Protein AF-A0A1C0YN44-F1 (afdb_monomer)

Nearest PDB structures (foldseek):
  7cbb-assembly2_B  TM=5.098E-01  e=3.101E-01  Staphylococcus aureus
  8vl3-assembly1_A  TM=4.503E-01  e=6.950E-01  synthetic construct
  8vl4-assembly1_A  TM=4.933E-01  e=1.142E+00  synthetic construct
  6e5w-assembly4_D  TM=4.624E-01  e=1.293E+00  Homo sapiens
  4bq8-assembly1_C  TM=4.929E-01  e=3.083E+00  Homo sapiens

Organism: NCBI:txid33978

Solvent-accessible surface area (backbone atoms only — not comparable to full-atom values): 6249 Å² total; per-residue (Å²): 134,86,84,81,88,68,83,51,71,66,56,56,53,51,50,52,50,52,52,51,55,47,51,69,54,53,51,62,55,50,51,56,52,49,51,54,50,53,54,54,51,49,54,51,52,52,52,50,46,45,45,50,42,49,40,37,32,74,76,72,64,42,51,59,53,73,47,75,57,94,92,44,62,36,38,31,39,54,54,98,58,31,38,33,40,37,39,71,56,97,93,42,82,47,77,50,73,46,72,61,60,70,80,63,55,79,109

Mean predicted aligned error: 10.63 Å

Structure (mmCIF, N/CA/C/O backbone):
data_AF-A0A1C0YN44-F1
#
_entry.id   AF-A0A1C0YN44-F1
#
loop_
_atom_site.group_PDB
_atom_site.id
_atom_site.type_symbol
_atom_site.label_atom_id
_atom_site.label_alt_id
_atom_site.label_comp_id
_atom_site.label_asym_id
_atom_site.label_entity_id
_atom_site.label_seq_id
_atom_site.pdbx_PDB_ins_code
_atom_site.Cartn_x
_atom_site.Cartn_y
_atom_site.Cartn_z
_atom_site.occupancy
_atom_site.B_iso_or_equiv
_atom_site.auth_seq_id
_atom_site.auth_comp_id
_atom_site.auth_asym_id
_atom_site.auth_atom_id
_atom_site.pdbx_PDB_model_num
ATOM 1 N N . MET A 1 1 ? 32.187 -24.556 -54.442 1.00 35.22 1 MET A N 1
ATOM 2 C CA . MET A 1 1 ? 33.165 -23.619 -53.849 1.00 35.22 1 MET A CA 1
ATOM 3 C C . MET A 1 1 ? 32.365 -22.481 -53.225 1.00 35.22 1 MET A C 1
ATOM 5 O O . MET A 1 1 ? 31.448 -22.002 -53.879 1.00 35.22 1 MET A O 1
ATOM 9 N N . ASN A 1 2 ? 32.578 -22.218 -51.934 1.00 43.38 2 ASN A N 1
ATOM 10 C CA . ASN A 1 2 ? 31.625 -21.621 -50.986 1.00 43.38 2 ASN A CA 1
ATOM 11 C C . ASN A 1 2 ? 31.086 -20.227 -51.357 1.00 43.38 2 ASN A C 1
ATOM 13 O O . ASN A 1 2 ? 31.854 -19.324 -51.666 1.00 43.38 2 ASN A O 1
ATOM 17 N N . LYS A 1 3 ? 29.759 -20.051 -51.240 1.00 44.69 3 LYS A N 1
ATOM 18 C CA . LYS A 1 3 ? 29.105 -18.741 -51.102 1.00 44.69 3 LYS A CA 1
ATOM 19 C C . LYS A 1 3 ? 29.331 -18.259 -49.673 1.00 44.69 3 LYS A C 1
ATOM 21 O O . LYS A 1 3 ? 28.744 -18.804 -48.741 1.00 44.69 3 LYS A O 1
ATOM 26 N N . GLU A 1 4 ? 30.191 -17.269 -49.502 1.00 55.66 4 GLU A N 1
ATOM 27 C CA . GLU A 1 4 ? 30.325 -16.559 -48.235 1.00 55.66 4 GLU A CA 1
ATOM 28 C C . GLU A 1 4 ? 29.098 -15.655 -48.060 1.00 55.66 4 GLU A C 1
ATOM 30 O O . GLU A 1 4 ? 29.015 -14.564 -48.618 1.00 55.66 4 GLU A O 1
ATOM 35 N N . ASN A 1 5 ? 28.102 -16.140 -47.317 1.00 58.06 5 ASN A N 1
ATOM 36 C CA . ASN A 1 5 ? 26.977 -15.334 -46.849 1.00 58.06 5 ASN A CA 1
ATOM 37 C C . ASN A 1 5 ? 27.462 -14.453 -45.683 1.00 58.06 5 ASN A C 1
ATOM 39 O O . ASN A 1 5 ? 27.177 -14.735 -44.520 1.00 58.06 5 ASN A O 1
ATOM 43 N N . GLY A 1 6 ? 28.269 -13.435 -45.984 1.00 61.06 6 GLY A N 1
ATOM 44 C CA . GLY A 1 6 ? 28.675 -12.415 -45.020 1.00 61.06 6 GLY A CA 1
ATOM 45 C C . GLY A 1 6 ? 27.569 -11.376 -44.848 1.00 61.06 6 GLY A C 1
ATOM 46 O O . GLY A 1 6 ? 27.073 -10.838 -45.835 1.00 61.06 6 GLY A O 1
ATOM 47 N N . PHE A 1 7 ? 27.171 -11.103 -43.606 1.00 65.06 7 PHE A N 1
ATOM 48 C CA . PHE A 1 7 ? 26.211 -10.044 -43.286 1.00 65.06 7 PHE A CA 1
ATOM 49 C C . PHE A 1 7 ? 26.781 -8.690 -43.739 1.00 65.06 7 PHE A C 1
ATOM 51 O O . PHE A 1 7 ? 27.905 -8.340 -43.372 1.00 65.06 7 PHE A O 1
ATOM 58 N N . SER A 1 8 ? 26.035 -7.935 -44.550 1.00 79.75 8 SER A N 1
ATOM 59 C CA . SER A 1 8 ? 26.467 -6.606 -44.986 1.00 79.75 8 SER A CA 1
ATOM 60 C C . SER A 1 8 ? 26.517 -5.664 -43.781 1.00 79.75 8 SER A C 1
ATOM 62 O O . SER A 1 8 ? 25.628 -5.689 -42.930 1.00 79.75 8 SER A O 1
ATOM 64 N N . MET A 1 9 ? 27.522 -4.786 -43.706 1.00 75.94 9 MET A N 1
ATOM 65 C CA . MET A 1 9 ? 27.618 -3.773 -42.640 1.00 75.94 9 MET A CA 1
ATOM 66 C C . MET A 1 9 ? 26.362 -2.890 -42.565 1.00 75.94 9 MET A C 1
ATOM 68 O O . MET A 1 9 ? 25.983 -2.442 -41.485 1.00 75.94 9 MET A O 1
ATOM 72 N N . ALA A 1 10 ? 25.680 -2.692 -43.698 1.00 83.75 10 ALA A N 1
ATOM 73 C CA . ALA A 1 10 ? 24.404 -1.988 -43.754 1.00 83.75 10 ALA A CA 1
ATOM 74 C C . ALA A 1 10 ? 23.283 -2.728 -42.998 1.00 83.75 10 ALA A C 1
ATOM 76 O O . ALA A 1 10 ? 22.498 -2.083 -42.308 1.00 83.75 10 ALA A O 1
ATOM 77 N N . ASP A 1 11 ? 23.244 -4.063 -43.054 1.00 79.38 11 ASP A N 1
ATOM 78 C CA . ASP A 1 11 ? 22.249 -4.870 -42.335 1.00 79.38 11 ASP A CA 1
ATOM 79 C C . ASP A 1 11 ? 22.510 -4.871 -40.818 1.00 79.38 11 ASP A C 1
ATOM 81 O O . ASP A 1 11 ? 21.578 -4.862 -40.007 1.00 79.38 11 ASP A O 1
ATOM 85 N N . VAL A 1 12 ? 23.782 -4.812 -40.405 1.00 87.50 12 VAL A N 1
ATOM 86 C CA . VAL A 1 12 ? 24.158 -4.652 -3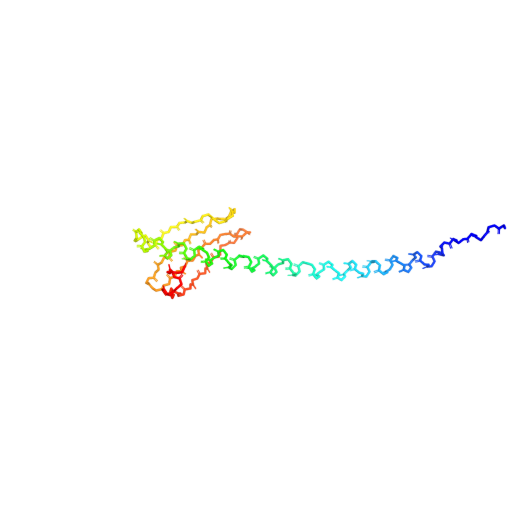8.988 1.00 87.50 12 VAL A CA 1
ATOM 87 C C . VAL A 1 12 ? 23.732 -3.275 -38.465 1.00 87.50 12 VAL A C 1
ATOM 89 O O . VAL A 1 12 ? 23.176 -3.170 -37.374 1.00 87.50 12 VAL A O 1
ATOM 92 N N . LEU A 1 13 ? 23.927 -2.217 -39.257 1.00 87.38 13 LEU A N 1
ATOM 93 C CA . LEU A 1 13 ? 23.517 -0.864 -38.877 1.00 87.38 13 LEU A CA 1
ATOM 94 C C . LEU A 1 13 ? 21.986 -0.733 -38.787 1.00 87.38 13 LEU A C 1
ATOM 96 O O . LEU A 1 13 ? 21.468 -0.128 -37.849 1.00 87.38 13 LEU A O 1
ATOM 100 N N . LEU A 1 14 ? 21.267 -1.330 -39.744 1.00 88.25 14 LEU A N 1
ATOM 101 C CA . LEU A 1 14 ? 19.805 -1.332 -39.786 1.00 88.25 14 LEU A CA 1
ATOM 102 C C . LEU A 1 14 ? 19.214 -2.085 -38.589 1.00 88.25 14 LEU A C 1
ATOM 104 O O . LEU A 1 14 ? 18.301 -1.587 -37.934 1.00 88.25 14 LEU A O 1
ATOM 108 N N . SER A 1 15 ? 19.754 -3.262 -38.268 1.00 88.31 15 SER A N 1
ATOM 109 C CA . SER A 1 15 ? 19.293 -4.040 -37.115 1.00 88.31 15 SER A CA 1
ATOM 110 C C . SER A 1 15 ? 19.548 -3.315 -35.790 1.00 88.31 15 SER A C 1
ATOM 112 O O . SER A 1 15 ? 18.640 -3.248 -34.964 1.00 88.31 15 SER A O 1
ATOM 114 N N . LEU A 1 16 ? 20.714 -2.686 -35.603 1.00 88.62 16 LEU A N 1
ATOM 115 C CA . LEU A 1 16 ? 21.002 -1.852 -34.426 1.00 88.62 16 LEU A CA 1
ATOM 116 C C . LEU A 1 16 ? 20.027 -0.677 -34.278 1.00 88.62 16 LEU A C 1
ATOM 118 O O . LEU A 1 16 ? 19.573 -0.394 -33.169 1.00 88.62 16 LEU A O 1
ATOM 122 N N . LEU A 1 17 ? 19.676 -0.016 -35.383 1.00 90.69 17 LEU A N 1
ATOM 123 C CA . LEU A 1 17 ? 18.690 1.067 -35.388 1.00 90.69 17 LEU A CA 1
ATOM 124 C C . LEU A 1 17 ? 17.306 0.584 -34.950 1.00 90.69 17 LEU A C 1
ATOM 126 O O . LEU A 1 17 ? 16.670 1.230 -34.119 1.00 90.69 17 LEU A O 1
ATOM 130 N N . ILE A 1 18 ? 16.862 -0.565 -35.461 1.00 89.94 18 ILE A N 1
ATOM 131 C CA . ILE A 1 18 ? 15.574 -1.160 -35.087 1.00 89.94 18 ILE A CA 1
ATOM 132 C C . ILE A 1 18 ? 15.562 -1.504 -33.593 1.00 89.94 18 ILE A C 1
ATOM 134 O O . ILE A 1 18 ? 14.634 -1.119 -32.885 1.00 89.94 18 ILE A O 1
ATOM 138 N N . TRP A 1 19 ? 16.614 -2.153 -33.085 1.00 89.56 19 TRP A N 1
ATOM 139 C CA . TRP A 1 19 ? 16.724 -2.481 -31.660 1.00 89.56 19 TRP A CA 1
ATOM 140 C C . TRP A 1 19 ? 16.764 -1.238 -30.765 1.00 89.56 19 TRP A C 1
ATOM 142 O O . TRP A 1 19 ? 16.116 -1.223 -29.719 1.00 89.56 19 TRP A O 1
ATOM 152 N N . SER A 1 20 ? 17.468 -0.186 -31.188 1.00 86.88 20 SER A N 1
ATOM 153 C CA . SER A 1 20 ? 17.526 1.096 -30.476 1.00 86.88 20 SER A CA 1
ATOM 154 C C . SER A 1 20 ? 16.145 1.754 -30.373 1.00 86.88 20 SER A C 1
ATOM 156 O O . SER A 1 20 ? 15.715 2.139 -29.285 1.00 86.88 20 SER A O 1
ATOM 158 N N . LEU A 1 21 ? 1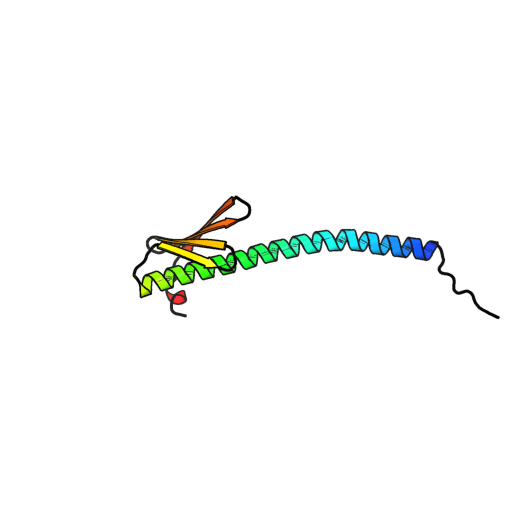5.398 1.802 -31.482 1.00 86.88 21 LEU A N 1
ATOM 159 C CA . LEU A 1 21 ? 14.038 2.347 -31.512 1.00 86.88 21 LEU A CA 1
ATOM 160 C C . LEU A 1 21 ? 13.064 1.521 -30.664 1.00 86.88 21 LEU A C 1
ATOM 162 O O . LEU A 1 21 ? 12.247 2.090 -29.941 1.00 86.88 21 LEU A O 1
ATOM 166 N N . CYS A 1 22 ? 13.174 0.190 -30.697 1.00 84.38 22 CYS A N 1
ATOM 167 C CA . CYS A 1 22 ? 12.397 -0.674 -29.816 1.00 84.38 22 CYS A CA 1
ATOM 168 C C . CYS A 1 22 ? 12.713 -0.383 -28.344 1.00 84.38 22 CYS A C 1
ATOM 170 O O . CYS A 1 22 ? 11.793 -0.170 -27.560 1.00 84.38 22 CYS A O 1
ATOM 172 N N . GLY A 1 23 ? 13.990 -0.307 -27.963 1.00 82.00 23 GLY A N 1
ATOM 173 C CA . GLY A 1 23 ? 14.383 0.009 -26.587 1.00 82.00 23 GLY A CA 1
ATOM 174 C C . GLY A 1 23 ? 13.781 1.327 -26.093 1.00 82.00 23 GLY A C 1
ATOM 175 O O . GLY A 1 23 ? 13.222 1.377 -24.999 1.00 82.00 23 GLY A O 1
ATOM 176 N N . LEU A 1 24 ? 13.805 2.365 -26.932 1.00 82.19 24 LEU A N 1
ATOM 177 C CA . LEU A 1 24 ? 13.243 3.677 -26.602 1.00 82.19 24 LEU A CA 1
ATOM 178 C C . LEU A 1 24 ? 11.721 3.667 -26.407 1.00 82.19 24 LEU A C 1
ATOM 180 O O . LEU A 1 24 ? 11.216 4.475 -25.636 1.00 82.19 24 LEU A O 1
ATOM 184 N N . PHE A 1 25 ? 10.991 2.770 -27.074 1.00 79.50 25 PHE A N 1
ATOM 185 C CA . PHE A 1 25 ? 9.532 2.692 -26.962 1.00 79.50 25 PHE A CA 1
ATOM 186 C C . PHE A 1 25 ? 9.065 1.736 -25.855 1.00 79.50 25 PHE A C 1
ATOM 188 O O . PHE A 1 25 ? 8.110 2.023 -25.136 1.00 79.50 25 PHE A O 1
ATOM 195 N N . PHE A 1 26 ? 9.746 0.600 -25.684 1.00 77.81 26 PHE A N 1
ATOM 196 C CA . PHE A 1 26 ? 9.346 -0.421 -24.712 1.00 77.81 26 PHE A CA 1
ATOM 197 C C . PHE A 1 26 ? 9.673 -0.039 -23.264 1.00 77.81 26 PHE A C 1
ATOM 199 O O . PHE A 1 26 ? 8.938 -0.436 -22.361 1.00 77.81 26 PHE A O 1
ATOM 206 N N . VAL A 1 27 ? 10.736 0.737 -23.026 1.00 79.00 27 VAL A N 1
ATOM 207 C CA . VAL A 1 27 ? 11.107 1.193 -21.675 1.00 79.00 27 VAL A CA 1
ATOM 208 C C . VAL A 1 27 ? 10.033 2.088 -21.033 1.00 79.00 27 VAL A C 1
ATOM 210 O O . VAL A 1 27 ? 9.568 1.713 -19.955 1.00 79.00 27 VAL A O 1
ATOM 213 N N . PRO A 1 28 ? 9.589 3.209 -21.645 1.00 78.62 28 PRO A N 1
ATOM 214 C CA . PRO A 1 28 ? 8.565 4.066 -21.038 1.00 78.62 28 PRO A CA 1
ATOM 215 C C . PRO A 1 28 ? 7.213 3.352 -20.902 1.00 78.62 28 PRO A C 1
ATOM 217 O O . PRO A 1 28 ? 6.521 3.504 -19.902 1.00 78.62 28 PRO A O 1
ATOM 220 N N . LEU A 1 29 ? 6.860 2.482 -21.854 1.00 78.25 29 LEU A N 1
ATOM 221 C CA . LEU A 1 29 ? 5.631 1.694 -21.756 1.00 78.25 29 LEU A CA 1
ATOM 222 C C . LEU A 1 29 ? 5.642 0.760 -20.533 1.00 78.25 29 LEU A C 1
ATOM 224 O O . LEU A 1 29 ? 4.623 0.569 -19.873 1.00 78.25 29 LEU A O 1
ATOM 228 N N . TYR A 1 30 ? 6.797 0.165 -20.226 1.00 78.56 30 TYR A N 1
ATOM 229 C CA . TYR A 1 30 ? 6.932 -0.742 -19.092 1.00 78.56 30 TYR A CA 1
ATOM 230 C C . TYR A 1 30 ? 6.890 -0.016 -17.742 1.00 78.56 30 TYR A C 1
ATOM 232 O O . TYR A 1 30 ? 6.349 -0.569 -16.779 1.00 78.56 30 TYR A O 1
ATOM 240 N N . SER A 1 31 ? 7.439 1.202 -17.655 1.00 77.50 31 SER A N 1
ATOM 241 C CA . SER A 1 31 ? 7.383 1.993 -16.420 1.00 77.50 31 SER A CA 1
ATOM 242 C C . SER A 1 31 ? 5.952 2.371 -16.057 1.00 77.50 31 SER A C 1
ATOM 244 O O . SER A 1 31 ? 5.545 2.135 -14.919 1.00 77.50 31 SER A O 1
ATOM 246 N N . ASP A 1 32 ? 5.172 2.849 -17.027 1.00 81.19 32 ASP A N 1
ATOM 247 C CA . ASP A 1 32 ? 3.784 3.266 -16.799 1.00 81.19 32 ASP A CA 1
ATOM 248 C C . ASP A 1 32 ? 2.927 2.076 -16.351 1.00 81.19 32 ASP A C 1
ATOM 250 O O . ASP A 1 32 ? 2.149 2.156 -15.395 1.00 81.19 32 ASP A O 1
ATOM 254 N N . LEU A 1 33 ? 3.133 0.917 -16.990 1.00 83.25 33 LEU A N 1
ATOM 255 C CA . LEU A 1 33 ? 2.428 -0.306 -16.627 1.00 83.25 33 LEU A CA 1
ATOM 256 C C . LEU A 1 33 ? 2.760 -0.740 -15.197 1.00 83.25 33 LEU A C 1
ATOM 258 O O . LEU A 1 33 ? 1.858 -1.087 -14.436 1.00 83.25 33 LEU A O 1
ATOM 262 N N . ARG A 1 34 ? 4.041 -0.704 -14.809 1.00 81.56 34 ARG A N 1
ATOM 263 C CA . ARG A 1 34 ? 4.454 -1.046 -13.443 1.00 81.56 34 ARG A CA 1
ATOM 264 C C . ARG A 1 34 ? 3.826 -0.123 -12.413 1.00 81.56 34 ARG A C 1
ATOM 266 O O . ARG A 1 34 ? 3.340 -0.628 -11.405 1.00 81.56 34 ARG A O 1
ATOM 273 N N . GLN A 1 35 ? 3.816 1.183 -12.666 1.00 81.19 35 GLN A N 1
ATOM 274 C CA . GLN A 1 35 ? 3.231 2.145 -11.739 1.00 81.19 35 GLN A CA 1
ATOM 275 C C . GLN A 1 35 ? 1.735 1.876 -11.535 1.00 81.19 35 GLN A C 1
ATOM 277 O O . GLN A 1 35 ? 1.293 1.733 -10.397 1.00 81.19 35 GLN A O 1
ATOM 282 N N . SER A 1 36 ? 0.983 1.668 -12.621 1.00 84.00 36 SER A N 1
ATOM 283 C CA . SER A 1 36 ? -0.448 1.339 -12.530 1.00 84.00 36 SER A CA 1
ATOM 284 C C . SER A 1 36 ? -0.720 0.068 -11.712 1.00 84.00 36 SER A C 1
ATOM 286 O O . SER A 1 36 ? -1.704 -0.023 -10.979 1.00 84.00 36 SER A O 1
ATOM 288 N N . LEU A 1 37 ? 0.183 -0.912 -11.792 1.00 85.25 37 LEU A N 1
ATOM 289 C CA . LEU A 1 37 ? 0.069 -2.180 -11.081 1.00 85.25 37 LEU A CA 1
ATOM 290 C C . LEU A 1 37 ? 0.356 -2.023 -9.585 1.00 85.25 37 LEU A C 1
ATOM 292 O O . LEU A 1 37 ? -0.310 -2.650 -8.763 1.00 85.25 37 LEU A O 1
ATOM 296 N N . VAL A 1 38 ? 1.328 -1.178 -9.236 1.00 85.19 38 VAL A N 1
ATOM 297 C CA . VAL A 1 38 ? 1.635 -0.821 -7.845 1.00 85.19 38 VAL A CA 1
ATOM 298 C C . VAL A 1 38 ? 0.454 -0.086 -7.220 1.00 85.19 38 VAL A C 1
ATOM 300 O O . VAL A 1 38 ? 0.012 -0.46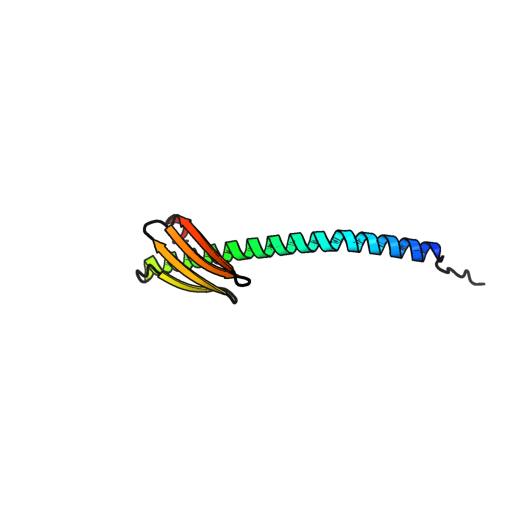4 -6.137 1.00 85.19 38 VAL A O 1
ATOM 303 N N . GLU A 1 39 ? -0.111 0.894 -7.924 1.00 84.12 39 GLU A N 1
ATOM 304 C CA . GLU A 1 39 ? -1.290 1.628 -7.463 1.00 84.12 39 GLU A CA 1
ATOM 305 C C . GLU A 1 39 ? -2.490 0.693 -7.274 1.00 84.12 39 GLU A C 1
ATOM 307 O O . GLU A 1 39 ? -3.112 0.696 -6.213 1.00 84.12 39 GLU A O 1
ATOM 312 N N . ALA A 1 40 ? -2.785 -0.169 -8.252 1.00 85.81 40 ALA A N 1
ATOM 313 C CA . ALA A 1 40 ? -3.879 -1.133 -8.154 1.00 85.81 40 ALA A CA 1
ATOM 314 C C . ALA A 1 40 ? -3.691 -2.107 -6.981 1.00 85.81 40 ALA A C 1
ATOM 316 O O . ALA A 1 40 ? -4.628 -2.344 -6.215 1.00 85.81 40 ALA A O 1
ATOM 317 N N . LYS A 1 41 ? -2.474 -2.636 -6.795 1.00 87.88 41 LYS A N 1
ATOM 318 C CA . LYS A 1 41 ? -2.141 -3.498 -5.653 1.00 87.88 41 LYS A CA 1
ATOM 319 C C . LYS A 1 41 ? -2.392 -2.774 -4.327 1.00 87.88 41 LYS A C 1
ATOM 321 O O . LYS A 1 41 ? -2.984 -3.349 -3.416 1.00 87.88 41 LYS A O 1
ATOM 326 N N . GLN A 1 42 ? -1.994 -1.507 -4.238 1.00 85.81 42 GLN A N 1
ATOM 327 C CA . GLN A 1 42 ? -2.175 -0.706 -3.034 1.00 85.81 42 GLN A CA 1
ATOM 328 C C . GLN A 1 42 ? -3.653 -0.499 -2.697 1.00 85.81 42 GLN A C 1
ATOM 330 O O . GLN A 1 42 ? -4.048 -0.626 -1.539 1.00 85.81 42 GLN A O 1
ATOM 335 N N . GLN A 1 43 ? -4.493 -0.250 -3.704 1.00 86.56 43 GLN A N 1
ATOM 336 C CA . GLN A 1 43 ? -5.935 -0.117 -3.495 1.00 86.56 43 GLN A CA 1
ATOM 337 C C . GLN A 1 43 ? -6.554 -1.391 -2.912 1.00 86.56 43 GLN A C 1
ATOM 339 O O . GLN A 1 43 ? -7.386 -1.302 -2.011 1.00 86.56 43 GLN A O 1
ATOM 344 N N . VAL A 1 44 ? -6.118 -2.566 -3.371 1.00 89.25 44 VAL A N 1
ATOM 345 C CA . VAL A 1 44 ? -6.597 -3.851 -2.842 1.00 89.25 44 VAL A CA 1
ATOM 346 C C . VAL A 1 44 ? -6.206 -4.028 -1.373 1.00 89.25 44 VAL A C 1
ATOM 348 O O . VAL A 1 44 ? -7.057 -4.388 -0.564 1.00 89.25 44 VAL A O 1
ATOM 351 N N . HIS A 1 45 ? -4.963 -3.719 -0.996 1.00 90.06 45 HIS A N 1
ATOM 352 C CA . HIS A 1 45 ? -4.523 -3.845 0.399 1.00 90.06 45 HIS A CA 1
ATOM 353 C C . HIS A 1 45 ? -5.217 -2.871 1.346 1.00 90.06 45 HIS A C 1
ATOM 355 O O . HIS A 1 45 ? -5.499 -3.218 2.491 1.00 90.06 45 HIS A O 1
ATOM 361 N N . VAL A 1 46 ? -5.541 -1.666 0.877 1.00 87.75 46 VAL A N 1
ATOM 362 C CA . VAL A 1 46 ? -6.336 -0.721 1.666 1.00 87.75 46 VAL A CA 1
ATOM 363 C C . VAL A 1 46 ? -7.732 -1.285 1.934 1.00 87.75 46 VAL A C 1
ATOM 365 O O . VAL A 1 46 ? -8.189 -1.249 3.074 1.00 87.75 46 VAL A O 1
ATOM 368 N N . VAL A 1 47 ? -8.384 -1.867 0.924 1.00 88.75 47 VAL A N 1
ATOM 369 C CA . VAL A 1 47 ? -9.698 -2.513 1.086 1.00 88.75 47 VAL A CA 1
ATOM 370 C C . VAL A 1 47 ? -9.617 -3.718 2.028 1.00 88.75 47 VAL A C 1
ATOM 372 O O . VAL A 1 47 ? -10.470 -3.879 2.898 1.00 88.75 47 VAL A O 1
ATOM 375 N N . GLU A 1 48 ? -8.569 -4.531 1.918 1.00 90.25 48 GLU A N 1
ATOM 376 C CA . GLU A 1 48 ? -8.315 -5.649 2.832 1.00 90.25 48 GLU A CA 1
ATOM 377 C C . GLU A 1 48 ? -8.143 -5.165 4.283 1.00 90.25 48 GLU A C 1
ATOM 379 O O . GLU A 1 48 ? -8.751 -5.719 5.202 1.00 90.25 48 GLU A O 1
ATOM 384 N N . ALA A 1 49 ? -7.393 -4.080 4.499 1.00 90.69 49 ALA A N 1
ATOM 385 C CA . ALA A 1 49 ? -7.243 -3.467 5.815 1.00 90.69 49 ALA A CA 1
ATOM 386 C C . ALA A 1 49 ? -8.572 -2.916 6.358 1.00 90.69 49 ALA A C 1
ATOM 388 O O . ALA A 1 49 ? -8.859 -3.065 7.549 1.00 90.69 49 ALA A O 1
ATOM 389 N N . MET A 1 50 ? -9.411 -2.332 5.494 1.00 87.94 50 MET A N 1
ATOM 390 C CA . MET A 1 50 ? -10.753 -1.878 5.869 1.00 87.94 50 MET A CA 1
ATOM 391 C C . MET A 1 50 ? -11.644 -3.042 6.301 1.00 87.94 50 MET A C 1
ATOM 393 O O . MET A 1 50 ? -12.296 -2.965 7.342 1.00 87.94 50 MET A O 1
ATOM 397 N N . GLN A 1 51 ? -11.641 -4.141 5.543 1.00 88.31 51 GLN A N 1
ATOM 398 C CA . GLN A 1 51 ? -12.414 -5.339 5.866 1.00 88.31 51 GLN A CA 1
ATOM 399 C C . GLN A 1 51 ? -11.930 -5.980 7.169 1.00 88.31 51 GLN A C 1
ATOM 401 O O . GLN A 1 51 ? -12.745 -6.394 7.996 1.00 88.31 51 GLN A O 1
ATOM 406 N N . TYR A 1 52 ? -10.614 -6.009 7.396 1.00 88.69 52 TYR A N 1
ATOM 407 C CA . TYR A 1 52 ? -10.041 -6.463 8.659 1.00 88.69 52 TYR A CA 1
ATOM 408 C C . TYR A 1 52 ? -10.522 -5.603 9.836 1.00 88.69 52 TYR A C 1
ATOM 410 O O . TYR A 1 52 ? -10.942 -6.139 10.864 1.00 88.69 52 TYR A O 1
ATOM 418 N N . GLY A 1 53 ? -10.540 -4.277 9.669 1.00 85.75 53 GLY A N 1
ATOM 419 C CA . GLY A 1 53 ? -11.088 -3.352 10.657 1.00 85.75 53 GLY A CA 1
ATOM 420 C C . GLY A 1 53 ? -12.573 -3.581 10.932 1.00 85.75 53 GLY A C 1
ATOM 421 O O . GLY A 1 53 ? -12.968 -3.711 12.091 1.00 85.75 53 GLY A O 1
ATOM 422 N N . ALA A 1 54 ? -13.388 -3.715 9.883 1.00 85.75 54 ALA A N 1
ATOM 423 C CA . ALA A 1 54 ? -14.819 -3.989 10.002 1.00 85.75 54 ALA A CA 1
ATOM 424 C C . ALA A 1 54 ? -15.091 -5.323 10.718 1.00 85.75 54 ALA A C 1
ATOM 426 O O . ALA A 1 54 ? -15.944 -5.399 11.603 1.00 85.75 54 ALA A O 1
ATOM 427 N N . ARG A 1 55 ? -14.319 -6.369 10.404 1.00 86.62 55 ARG A N 1
ATOM 428 C CA . ARG A 1 55 ? -14.406 -7.659 11.096 1.00 86.62 55 ARG A CA 1
ATOM 429 C C . ARG A 1 55 ? -14.034 -7.532 12.572 1.00 86.62 55 ARG A C 1
ATOM 431 O O . ARG A 1 55 ? -14.727 -8.086 13.423 1.00 86.62 55 ARG A O 1
ATOM 438 N N . ASN A 1 56 ? -12.972 -6.794 12.893 1.00 87.12 56 ASN A N 1
ATOM 439 C CA . ASN A 1 56 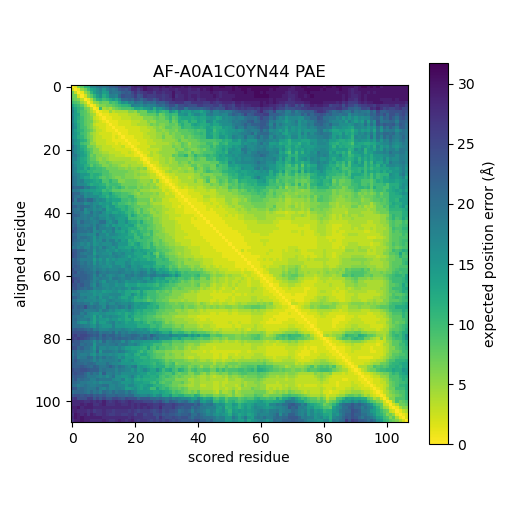? -12.565 -6.579 14.280 1.00 87.12 56 ASN A CA 1
ATOM 440 C C . ASN A 1 56 ? -13.591 -5.772 15.079 1.00 87.12 56 ASN A C 1
ATOM 442 O O . ASN A 1 56 ? -13.793 -6.085 16.254 1.00 87.12 56 ASN A O 1
ATOM 446 N N . LEU A 1 57 ? -14.290 -4.819 14.460 1.00 85.31 57 LEU A N 1
ATOM 447 C CA . LEU A 1 57 ? -15.413 -4.131 15.095 1.00 85.31 57 LEU A CA 1
ATOM 448 C C . LEU A 1 57 ? -16.514 -5.117 15.499 1.00 85.31 57 LEU A C 1
ATOM 450 O O . LEU A 1 57 ? -16.987 -5.071 16.629 1.00 85.31 57 LEU A O 1
ATOM 454 N N . VAL A 1 58 ? -16.884 -6.042 14.608 1.00 85.81 58 VAL A N 1
ATOM 455 C CA . VAL A 1 58 ? -17.937 -7.036 14.880 1.00 85.81 58 VAL A CA 1
ATOM 456 C C . VAL A 1 58 ? -17.507 -8.048 15.947 1.00 85.81 58 VAL A C 1
ATOM 458 O O . VAL A 1 58 ? -18.304 -8.409 16.808 1.00 85.81 58 VAL A O 1
ATOM 461 N N . VAL A 1 59 ? -16.255 -8.517 15.903 1.00 87.25 59 VAL A N 1
ATOM 462 C CA . VAL A 1 59 ? -15.771 -9.595 16.787 1.00 87.25 59 VAL A CA 1
ATOM 463 C C . VAL A 1 59 ? -15.346 -9.081 18.162 1.00 87.25 59 VAL A C 1
ATOM 465 O O . VAL A 1 59 ? -15.617 -9.728 19.170 1.00 87.25 59 VAL A O 1
ATOM 468 N N . THR A 1 60 ? -14.646 -7.948 18.212 1.00 88.12 60 THR A N 1
ATOM 469 C CA . THR A 1 60 ? -14.006 -7.438 19.439 1.00 88.12 60 THR A CA 1
ATOM 470 C C . THR A 1 60 ? -14.569 -6.100 19.910 1.00 88.12 60 THR A C 1
ATOM 472 O O . THR A 1 60 ? -14.278 -5.684 21.027 1.00 88.12 60 THR A O 1
ATOM 475 N N . GLY A 1 61 ? -15.352 -5.404 19.078 1.00 86.56 61 GLY A N 1
ATOM 476 C CA . GLY A 1 61 ? -15.796 -4.036 19.353 1.00 86.56 61 GLY A CA 1
ATOM 477 C C . GLY A 1 61 ? -14.701 -2.981 19.172 1.00 86.56 61 GLY A C 1
ATOM 478 O O . GLY A 1 61 ? -14.927 -1.810 19.469 1.00 86.56 61 GLY A O 1
ATOM 479 N N . ALA A 1 62 ? -13.509 -3.362 18.700 1.00 87.25 62 ALA A N 1
ATOM 480 C CA . ALA A 1 62 ? -12.409 -2.431 18.500 1.00 87.25 62 ALA A CA 1
ATOM 481 C C . ALA A 1 62 ? -12.672 -1.526 17.288 1.00 87.25 62 ALA A C 1
ATOM 483 O O . ALA A 1 62 ? -12.760 -1.987 16.151 1.00 87.25 62 ALA A O 1
ATOM 484 N N . ILE A 1 63 ? -12.742 -0.221 17.541 1.00 87.38 63 ILE A N 1
ATOM 485 C CA . ILE A 1 63 ? -12.923 0.818 16.517 1.00 87.38 63 ILE A CA 1
ATOM 486 C C . ILE A 1 63 ? -11.607 1.245 15.859 1.00 87.38 63 ILE A C 1
ATOM 488 O O . ILE A 1 63 ? -11.609 2.023 14.915 1.00 87.38 63 ILE A O 1
ATOM 492 N N . SER A 1 64 ? -10.460 0.786 16.348 1.00 90.81 64 SER A N 1
ATOM 493 C CA . SER A 1 64 ? -9.159 1.107 15.768 1.00 90.81 64 SER A CA 1
ATOM 494 C C . SER A 1 64 ? -8.181 -0.037 15.961 1.00 90.81 64 SER A C 1
ATOM 496 O O . SER A 1 64 ? -8.353 -0.892 16.832 1.00 90.81 64 SER A O 1
ATOM 498 N N . GLY A 1 65 ? -7.154 -0.067 15.123 1.00 91.88 65 GLY A N 1
ATOM 499 C CA .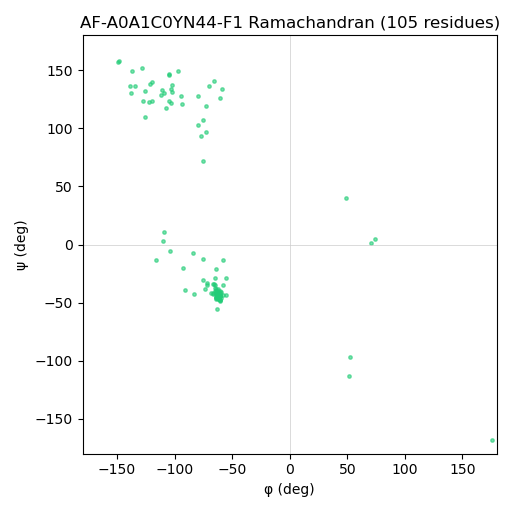 GLY A 1 65 ? -6.112 -1.071 15.209 1.00 91.88 65 GLY A CA 1
ATOM 500 C C . GLY A 1 65 ? -5.108 -0.944 14.082 1.00 91.88 65 GLY A C 1
ATOM 501 O O . GLY A 1 65 ? -5.069 0.044 13.347 1.00 91.88 65 GLY A O 1
ATOM 502 N N . SER A 1 66 ? -4.273 -1.963 13.960 1.00 92.00 66 SER A N 1
ATOM 503 C CA . SER A 1 66 ? -3.321 -2.067 12.871 1.00 92.00 66 SER A CA 1
ATOM 504 C C . SER A 1 66 ? -3.290 -3.482 12.326 1.00 92.00 66 SER A C 1
ATOM 506 O O . SER A 1 66 ? -3.532 -4.458 13.039 1.00 92.00 66 SER A O 1
ATOM 508 N N . VAL A 1 67 ? -3.011 -3.584 11.035 1.00 93.44 67 VAL A N 1
ATOM 509 C CA . VAL A 1 67 ? -2.849 -4.844 10.328 1.00 93.44 67 VAL A CA 1
ATOM 510 C C . VAL A 1 67 ? -1.611 -4.749 9.455 1.00 93.44 67 VAL A C 1
ATOM 512 O O . VAL A 1 67 ? -1.344 -3.726 8.823 1.00 93.44 67 VAL A O 1
ATOM 515 N N . LYS A 1 68 ? -0.820 -5.817 9.462 1.00 92.25 68 LYS A N 1
ATOM 516 C CA . LYS A 1 68 ? 0.318 -5.951 8.566 1.00 92.25 68 LYS A CA 1
ATOM 517 C C . LYS A 1 68 ? -0.141 -6.707 7.330 1.00 92.25 68 LYS A C 1
ATOM 519 O O . LYS A 1 68 ? -0.576 -7.848 7.463 1.00 92.25 68 LYS A O 1
ATOM 524 N N . ILE A 1 69 ? -0.014 -6.086 6.165 1.00 90.25 69 ILE A N 1
ATOM 525 C CA . ILE A 1 69 ? -0.306 -6.718 4.877 1.00 90.25 69 ILE A CA 1
ATOM 526 C C . ILE A 1 69 ? 0.974 -6.636 4.048 1.00 90.25 69 ILE A C 1
ATOM 528 O O . ILE A 1 69 ? 1.549 -5.558 3.876 1.00 90.25 69 ILE A O 1
ATOM 532 N N . ASP A 1 70 ? 1.471 -7.794 3.614 1.00 87.88 70 ASP A N 1
ATOM 533 C CA . ASP A 1 70 ? 2.820 -7.969 3.073 1.00 87.88 70 ASP A CA 1
ATOM 534 C C . ASP A 1 70 ? 3.906 -7.388 4.011 1.00 87.88 70 ASP A C 1
ATOM 536 O O . ASP A 1 70 ? 4.157 -7.885 5.116 1.00 87.88 70 ASP A O 1
ATOM 540 N N . THR A 1 71 ? 4.579 -6.328 3.566 1.00 86.62 71 THR A N 1
ATOM 541 C CA . THR A 1 71 ? 5.665 -5.649 4.279 1.00 86.62 71 THR A CA 1
ATOM 542 C C . THR A 1 71 ? 5.231 -4.327 4.906 1.00 86.62 71 THR A C 1
ATOM 544 O O . THR A 1 71 ? 6.025 -3.735 5.633 1.00 86.62 71 THR A O 1
ATOM 547 N N . MET A 1 72 ? 4.000 -3.869 4.658 1.00 87.25 72 MET A N 1
ATOM 548 C CA . MET A 1 72 ? 3.498 -2.573 5.116 1.00 87.25 72 MET A CA 1
ATOM 549 C C . MET A 1 72 ? 2.531 -2.712 6.289 1.00 87.25 72 MET A C 1
ATOM 551 O O . MET A 1 72 ? 1.763 -3.670 6.398 1.00 87.25 72 MET A O 1
ATOM 555 N N . MET A 1 73 ? 2.590 -1.723 7.178 1.00 91.88 73 MET A N 1
ATOM 556 C CA . MET A 1 73 ? 1.642 -1.564 8.272 1.00 91.88 73 MET A CA 1
ATOM 557 C C . MET A 1 73 ? 0.536 -0.609 7.845 1.00 91.88 73 MET A C 1
ATOM 559 O O . MET A 1 73 ? 0.806 0.513 7.420 1.00 91.88 73 MET A O 1
ATOM 563 N N . TYR A 1 74 ? -0.699 -1.062 8.008 1.00 92.81 74 TYR A N 1
ATOM 564 C CA . TYR A 1 74 ? -1.904 -0.281 7.790 1.00 92.81 74 TYR A CA 1
ATOM 565 C C . TYR A 1 74 ? -2.570 -0.046 9.138 1.00 92.81 74 TYR A C 1
ATOM 567 O O . TYR A 1 7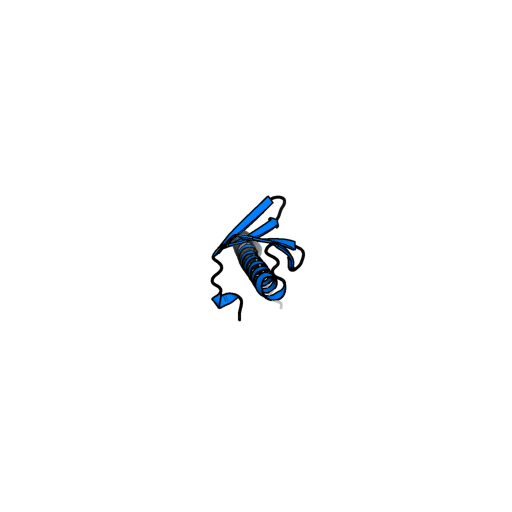4 ? -2.791 -0.985 9.906 1.00 92.81 74 TYR A O 1
ATOM 575 N N . HIS A 1 75 ? -2.889 1.204 9.436 1.00 94.06 75 HIS A N 1
ATOM 576 C CA . HIS A 1 75 ? -3.575 1.602 10.656 1.00 94.06 75 HIS A CA 1
ATOM 577 C C . HIS A 1 75 ? -5.000 1.981 10.300 1.00 94.06 75 HIS A C 1
ATOM 579 O O . HIS A 1 75 ? -5.208 2.924 9.545 1.00 94.06 75 HIS A O 1
ATOM 585 N N . TYR A 1 76 ? -5.978 1.256 10.829 1.00 92.19 76 TYR A N 1
ATOM 586 C CA . TYR A 1 76 ? -7.378 1.542 10.557 1.00 92.19 76 TYR A CA 1
ATOM 587 C C . TYR A 1 76 ? -8.039 2.211 11.761 1.00 92.19 76 TYR A C 1
ATOM 589 O O . TYR A 1 76 ? -7.733 1.920 12.924 1.00 92.19 76 TYR A O 1
ATOM 597 N N . ARG A 1 77 ? -8.985 3.099 11.473 1.00 92.31 77 ARG A N 1
ATOM 598 C CA . ARG A 1 77 ? -9.878 3.716 12.447 1.00 92.31 77 ARG A CA 1
ATOM 599 C C . ARG A 1 77 ? -11.279 3.779 11.862 1.00 92.31 77 ARG A C 1
ATOM 601 O O . ARG A 1 77 ? -11.465 4.153 10.712 1.00 92.31 77 ARG A O 1
ATOM 608 N N . ILE A 1 78 ? -12.252 3.429 12.680 1.00 87.69 78 ILE A N 1
ATOM 609 C CA . ILE A 1 78 ? -13.667 3.458 12.362 1.00 87.69 78 ILE A CA 1
ATOM 610 C C . ILE A 1 78 ? -14.275 4.655 13.080 1.00 87.69 78 ILE A C 1
ATOM 612 O O . ILE A 1 78 ? -14.146 4.789 14.298 1.00 87.69 78 ILE A O 1
ATOM 616 N N . MET A 1 79 ? -14.901 5.537 12.309 1.00 85.62 79 MET A N 1
ATOM 617 C CA . MET A 1 79 ? -15.588 6.728 12.793 1.00 85.62 79 MET A CA 1
ATOM 618 C C . MET A 1 79 ? -17.012 6.715 12.257 1.00 85.62 79 MET A C 1
ATOM 620 O O . MET A 1 79 ? -17.223 6.886 11.058 1.00 85.62 79 MET A O 1
ATOM 624 N N . ASP A 1 80 ? -17.977 6.499 13.148 1.00 81.81 80 ASP A N 1
ATOM 625 C CA . ASP A 1 80 ? -19.403 6.389 12.836 1.00 81.81 80 ASP A CA 1
ATOM 626 C C . ASP A 1 80 ? -19.689 5.367 11.719 1.00 81.81 80 ASP A C 1
ATOM 628 O O . ASP A 1 80 ? -19.751 4.165 11.974 1.00 81.81 80 ASP A O 1
ATOM 632 N N . THR A 1 81 ? -19.836 5.843 10.480 1.00 80.56 81 THR A N 1
ATOM 633 C CA . THR A 1 81 ? -20.115 5.054 9.271 1.00 80.56 81 THR A CA 1
ATOM 634 C C . THR A 1 81 ? -18.936 4.973 8.303 1.00 80.56 81 THR A C 1
ATOM 636 O O . THR A 1 81 ? -19.127 4.535 7.176 1.00 80.56 81 THR A O 1
ATOM 639 N N . HIS A 1 82 ? -17.732 5.397 8.691 1.00 83.56 82 HIS A N 1
ATOM 640 C CA . HIS A 1 82 ? -16.555 5.436 7.818 1.00 83.56 82 HIS A CA 1
ATOM 641 C C . HIS A 1 82 ? -15.415 4.587 8.390 1.00 83.56 82 HIS A C 1
ATOM 643 O O . HIS A 1 82 ? -15.146 4.639 9.591 1.00 83.56 82 HIS A O 1
ATOM 649 N N . VAL A 1 83 ? -14.716 3.831 7.535 1.00 87.12 83 VAL A N 1
ATOM 650 C CA . VAL A 1 83 ? -13.399 3.261 7.863 1.00 87.12 83 VAL A CA 1
ATOM 651 C C . VAL A 1 83 ? -12.339 4.090 7.159 1.00 87.12 83 VAL A C 1
ATOM 653 O O . VAL A 1 83 ? -12.330 4.180 5.934 1.00 87.12 83 VAL A O 1
ATOM 656 N N . CYS A 1 84 ? -11.420 4.644 7.937 1.00 89.75 84 CYS A N 1
ATOM 657 C CA . CYS A 1 84 ? -10.216 5.299 7.455 1.00 89.75 84 CYS A CA 1
ATOM 658 C C . CYS A 1 84 ? -9.015 4.380 7.656 1.00 89.75 84 CYS A C 1
ATOM 660 O O . CYS A 1 84 ? -8.852 3.785 8.724 1.00 89.75 84 CYS A O 1
ATOM 662 N N . VAL A 1 85 ? -8.176 4.260 6.633 1.00 92.31 85 VAL A N 1
ATOM 663 C CA . VAL A 1 85 ? -6.918 3.517 6.672 1.00 92.31 85 VAL A CA 1
ATOM 664 C C . VAL A 1 85 ? -5.774 4.467 6.371 1.00 92.31 85 VAL A C 1
ATOM 666 O O . VAL A 1 85 ? -5.738 5.090 5.311 1.00 92.31 85 VAL A O 1
ATOM 669 N N . HIS A 1 86 ? -4.824 4.521 7.297 1.00 93.00 86 HIS A N 1
ATOM 670 C CA . HIS A 1 86 ? -3.565 5.231 7.161 1.00 93.00 86 HIS A CA 1
ATOM 671 C C . HIS A 1 86 ? -2.429 4.258 6.861 1.00 93.00 86 HIS A C 1
ATOM 673 O O . HIS A 1 86 ? -2.315 3.205 7.498 1.00 93.00 86 HIS A O 1
ATOM 679 N N . TYR A 1 87 ? -1.562 4.627 5.927 1.00 91.06 87 TYR A N 1
ATOM 680 C CA . TYR A 1 87 ? -0.344 3.887 5.610 1.00 91.06 87 TYR A CA 1
ATOM 681 C C . TYR A 1 87 ? 0.751 4.838 5.127 1.00 91.06 87 TYR A C 1
ATOM 683 O O . TYR A 1 87 ? 0.463 5.925 4.633 1.00 91.06 87 TYR A O 1
ATOM 691 N N . SER A 1 88 ? 2.011 4.420 5.252 1.00 88.00 88 SER A N 1
ATOM 692 C CA . SER A 1 88 ? 3.150 5.168 4.716 1.00 88.00 88 SER A CA 1
ATOM 693 C C . SER A 1 88 ? 3.780 4.427 3.544 1.00 88.00 88 SER A C 1
ATOM 695 O O . SER A 1 88 ? 4.015 3.219 3.621 1.00 88.00 88 SER A O 1
ATOM 697 N N . MET A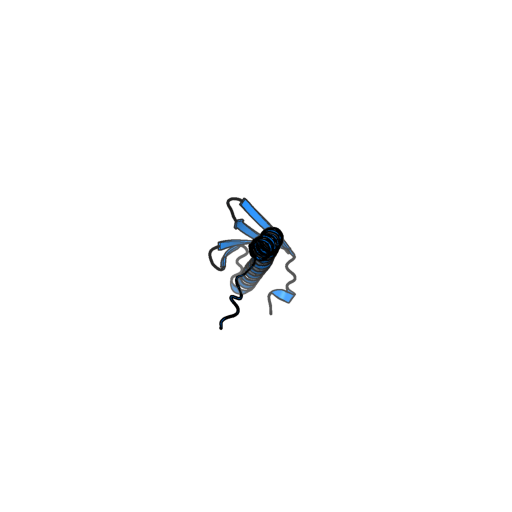 1 89 ? 4.045 5.156 2.464 1.00 83.56 89 MET A N 1
ATOM 698 C CA . MET A 1 89 ? 4.678 4.659 1.247 1.00 83.56 89 MET A CA 1
ATOM 699 C C . MET A 1 89 ? 5.696 5.697 0.777 1.00 83.56 89 MET A C 1
ATOM 701 O O . MET A 1 89 ? 5.377 6.875 0.730 1.00 83.56 89 MET A O 1
ATOM 705 N N . GLU A 1 90 ? 6.927 5.271 0.477 1.00 81.25 90 GLU A N 1
ATOM 706 C CA . GLU A 1 90 ? 7.994 6.154 -0.037 1.00 81.25 90 GLU A CA 1
ATOM 707 C C . GLU A 1 90 ? 8.184 7.459 0.767 1.00 81.25 90 GLU A C 1
ATOM 709 O O . GLU A 1 90 ? 8.441 8.517 0.206 1.00 81.25 90 GLU A O 1
ATOM 714 N N . TYR A 1 91 ? 8.101 7.367 2.102 1.00 81.44 91 TYR A N 1
ATOM 715 C CA . TYR A 1 91 ? 8.205 8.487 3.058 1.00 81.44 91 TYR A CA 1
ATOM 716 C C . TYR A 1 91 ? 7.020 9.462 3.082 1.00 81.44 91 TYR A C 1
ATOM 718 O O . TYR A 1 91 ? 7.027 10.396 3.882 1.00 81.44 91 TYR A O 1
ATOM 726 N N . GLU A 1 92 ? 5.988 9.224 2.281 1.00 86.25 92 GLU A N 1
ATOM 727 C CA . GLU A 1 92 ? 4.733 9.963 2.328 1.00 86.25 92 GLU A CA 1
ATOM 728 C C . GLU A 1 92 ? 3.687 9.198 3.148 1.00 86.25 92 GLU A C 1
ATOM 730 O O . GLU A 1 92 ? 3.699 7.964 3.231 1.00 86.25 92 GLU A O 1
ATOM 735 N N . GLU A 1 93 ? 2.795 9.941 3.798 1.00 89.06 93 GLU A N 1
ATOM 736 C CA . GLU A 1 93 ? 1.659 9.393 4.534 1.00 89.06 93 GLU A CA 1
ATOM 737 C C . GLU A 1 93 ? 0.390 9.546 3.704 1.00 89.06 93 GLU A C 1
ATOM 739 O O . GLU A 1 93 ? 0.078 10.622 3.194 1.00 89.06 93 GLU A O 1
ATOM 744 N N . TYR A 1 94 ? -0.356 8.454 3.600 1.00 89.50 94 TYR A N 1
ATOM 745 C CA . TYR A 1 94 ? -1.599 8.381 2.859 1.00 89.50 94 TYR A CA 1
ATOM 746 C C . TYR A 1 94 ? -2.728 8.001 3.803 1.00 89.50 94 TYR A C 1
ATOM 748 O O . TYR A 1 94 ? -2.580 7.128 4.661 1.00 89.50 94 TYR A O 1
ATOM 756 N N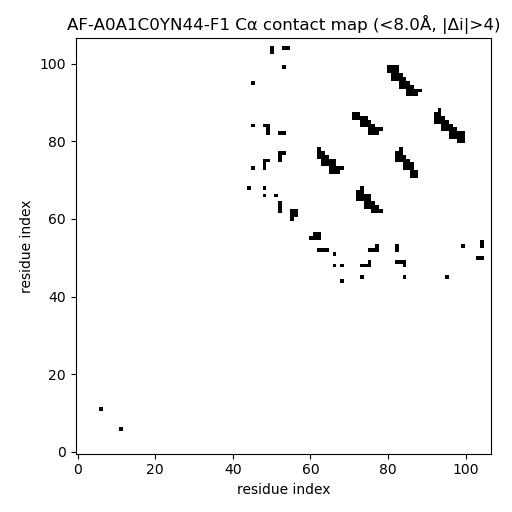 . GLU A 1 95 ? -3.878 8.630 3.603 1.00 90.19 95 GLU A N 1
ATOM 757 C CA . GLU A 1 95 ? -5.125 8.295 4.274 1.00 90.19 95 GLU A CA 1
ATOM 758 C C . GLU A 1 95 ? -6.197 8.052 3.220 1.00 90.19 95 GLU A C 1
ATOM 760 O O . GLU A 1 95 ? -6.378 8.851 2.297 1.00 90.19 95 GLU A O 1
ATOM 765 N N . ARG A 1 96 ? -6.929 6.949 3.362 1.00 87.94 96 ARG A N 1
ATOM 766 C CA . ARG A 1 96 ? 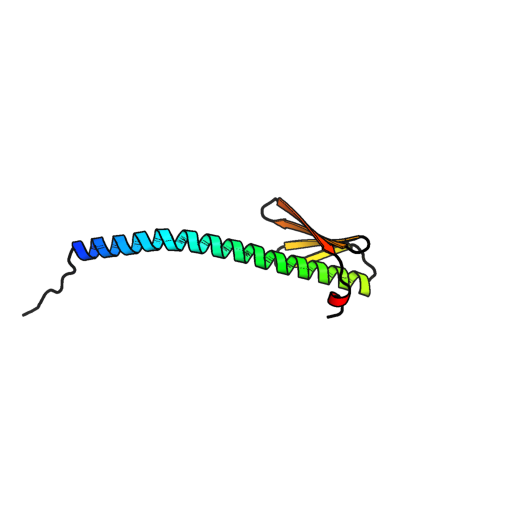-8.143 6.710 2.587 1.00 87.94 96 ARG A CA 1
ATOM 767 C C . ARG A 1 96 ? -9.288 6.379 3.524 1.00 87.94 96 ARG A C 1
ATOM 769 O O . ARG A 1 96 ? -9.202 5.411 4.274 1.00 87.94 96 ARG A O 1
ATOM 776 N N . CYS A 1 97 ? -10.360 7.152 3.421 1.00 87.00 97 CYS A N 1
ATOM 777 C CA . CYS A 1 97 ? -11.609 6.916 4.126 1.00 87.00 97 CYS A CA 1
ATOM 778 C C . CYS A 1 97 ? -12.682 6.472 3.141 1.00 87.00 97 CYS A C 1
ATOM 780 O O . CYS A 1 97 ? -12.891 7.124 2.122 1.00 87.00 97 CYS A O 1
ATOM 782 N N . GLU A 1 98 ? -13.373 5.389 3.469 1.00 84.50 98 GLU A N 1
ATOM 783 C CA . GLU A 1 98 ? -14.517 4.889 2.711 1.00 84.50 98 GLU A CA 1
ATOM 784 C C . GLU A 1 98 ? -15.705 4.673 3.645 1.00 84.50 98 GLU A C 1
ATOM 786 O O . GLU A 1 98 ? -15.542 4.407 4.841 1.00 84.50 98 GLU A O 1
ATOM 791 N N . ASN A 1 99 ? -16.915 4.788 3.097 1.00 80.75 99 ASN A N 1
ATOM 792 C CA . ASN A 1 99 ? -18.125 4.469 3.845 1.00 80.75 99 ASN A CA 1
ATOM 793 C C . ASN A 1 99 ? -18.225 2.958 4.076 1.00 80.75 99 ASN A C 1
ATOM 795 O O . ASN A 1 99 ? -18.011 2.146 3.177 1.00 80.75 99 ASN A O 1
ATOM 799 N N . ILE A 1 100 ? -18.589 2.585 5.296 1.00 69.81 100 ILE A N 1
ATOM 800 C CA . ILE A 1 100 ? -18.830 1.208 5.701 1.00 69.81 100 ILE A CA 1
ATOM 801 C C . ILE A 1 100 ? -20.189 0.807 5.158 1.00 69.81 100 ILE A C 1
ATOM 803 O O . ILE A 1 100 ? -21.215 1.003 5.811 1.00 69.81 100 ILE A O 1
ATOM 807 N N . ASP A 1 101 ? -20.203 0.200 3.979 1.00 64.69 101 ASP A N 1
ATOM 808 C CA . ASP A 1 101 ? -21.361 -0.586 3.587 1.00 64.69 101 ASP A CA 1
ATOM 809 C C . ASP A 1 101 ? -21.272 -1.955 4.279 1.00 64.69 101 ASP A C 1
ATOM 811 O O . ASP A 1 101 ? -20.467 -2.825 3.912 1.00 64.69 101 ASP A O 1
ATOM 815 N N . MET A 1 102 ? -22.059 -2.126 5.348 1.00 55.34 102 MET A N 1
ATOM 816 C CA . MET A 1 102 ? -22.037 -3.312 6.219 1.00 55.34 102 MET A CA 1
ATOM 817 C C . MET A 1 102 ? -22.322 -4.625 5.469 1.00 55.34 102 MET A C 1
ATOM 819 O O . MET A 1 102 ? -22.047 -5.701 5.998 1.00 55.34 102 MET A O 1
ATOM 823 N N . THR A 1 103 ? -22.810 -4.574 4.227 1.00 55.44 103 THR A N 1
ATOM 824 C CA . THR A 1 103 ? -22.988 -5.751 3.363 1.00 55.44 103 THR A CA 1
ATOM 825 C C . THR A 1 103 ? -21.678 -6.448 2.988 1.00 55.44 103 THR A C 1
ATOM 827 O O . THR A 1 103 ? -21.696 -7.629 2.644 1.00 55.44 103 THR A O 1
ATOM 830 N N . THR A 1 104 ? -20.541 -5.753 3.067 1.00 56.09 104 THR A N 1
ATOM 831 C CA . THR A 1 104 ? -19.221 -6.290 2.678 1.00 56.09 104 THR A CA 1
ATOM 832 C C . THR A 1 104 ? -18.467 -6.916 3.855 1.00 56.09 104 THR A C 1
ATOM 834 O O . THR A 1 104 ? -17.601 -7.759 3.656 1.00 56.09 104 THR A O 1
ATOM 837 N N . ALA A 1 105 ? -18.827 -6.562 5.094 1.00 52.09 105 ALA A N 1
ATOM 838 C CA . ALA A 1 105 ? -18.184 -7.069 6.311 1.00 52.09 105 ALA A CA 1
ATOM 839 C C . ALA A 1 105 ? -18.578 -8.520 6.671 1.00 52.09 105 ALA A C 1
ATOM 841 O O . ALA A 1 105 ? -17.946 -9.132 7.529 1.00 52.09 105 ALA A O 1
ATOM 842 N N . LEU A 1 106 ? -19.623 -9.061 6.030 1.00 49.44 106 LEU A N 1
ATOM 843 C CA . LEU A 1 106 ? -20.211 -10.382 6.304 1.00 49.44 106 LEU A CA 1
ATOM 844 C C . LEU A 1 106 ? -19.963 -11.428 5.198 1.00 49.44 106 LEU A C 1
ATOM 846 O O . LEU A 1 106 ? -20.487 -12.537 5.306 1.00 49.44 106 LEU A O 1
ATOM 850 N N . ARG A 1 107 ? -19.207 -11.090 4.144 1.00 46.53 107 ARG A N 1
ATOM 851 C CA . ARG A 1 107 ? -18.784 -12.044 3.104 1.00 46.53 107 ARG A CA 1
ATOM 852 C C . ARG A 1 107 ? -17.400 -12.613 3.376 1.00 46.53 107 ARG A C 1
ATOM 854 O O . ARG A 1 107 ? -16.516 -11.838 3.806 1.00 46.53 107 ARG A O 1
#

pLDDT: mean 81.84, std 12.3, range [35.22, 94.06]

Foldseek 3Di:
DDDPPDDDPVNVVVVVVVVVVCCVPVVVVVVVVVVVVVVVVVVVVQVVQQLVQLLCCVPPVDQWDWDDDPNWIWTWGHDDQKIKIWTDDPNDIDIDIDGDPVVSSVD

Secondary structure (DSSP, 8-state):
-----PPPHHHHHHHHHHHHHHHHHHHHHHHHHHHHHHHHHHHHHHHHHHHHHHHHHHHH--SEEEEEETTEEEEEEEETTEEEEEEEETTEEEEEEEE--TTSTT-

Sequence (107 aa):
MNKENGFSMADVLLSLLIWSLCGLFFVPLYSDLRQSLVEAKQQVHVVEAMQYGARNLVVTGAISGSVKIDTMMYHYRIMDTHVCVHYSMEYEEYERCENIDMTTALR

Radius of gyration: 25.8 Å; Cα contacts (8 Å, |Δi|>4): 103; chains: 1; bounding box: 56×34×73 Å